Protein AF-A0A3A8GZ68-F1 (afdb_monomer)

Mean predicted aligned error: 11.41 Å

Solvent-accessible surface area (backbone atoms only — not comparable to full-atom values): 9736 Å² total; per-residue (Å²): 134,88,58,61,69,60,55,49,53,53,35,53,76,69,70,52,78,89,70,61,62,68,43,52,91,76,14,38,29,39,90,85,72,51,68,50,73,59,66,48,69,47,101,84,70,50,73,41,72,37,50,60,70,64,46,50,58,53,44,65,58,49,36,88,41,93,85,40,61,95,44,32,92,65,83,83,87,56,56,78,72,76,72,35,78,50,93,80,62,75,91,75,58,54,38,44,46,50,93,96,49,88,55,34,40,68,61,49,45,35,67,75,55,70,33,88,42,94,79,56,75,52,59,70,53,35,64,67,36,22,58,96,79,41,80,38,61,73,53,50,55,71,75,37,54,79,44,78,90,73,77,84,69,132

Nearest PDB structures (foldseek):
  3gqh-assembly1_B  TM=4.018E-01  e=4.012E+00  Salasvirus phi29

Foldseek 3Di:
DDDLVVVVVVCVVVVHDFDFDDAQVFATAGSLGDGDHDWDQDPVRDTDTDHPVRRVVLVVQLYDDPVDDSSDPDPLQADPDPRRVDDDDPQPRAFEDDVPDPDGPVLVCCVVCLAPDVVNPPPVRCVQQQPVSHGPVVSVCVSGPHDDNPPPDD

Structure (mmCIF, N/CA/C/O backbone):
data_AF-A0A3A8GZ68-F1
#
_entry.id   AF-A0A3A8GZ68-F1
#
loop_
_atom_site.group_PDB
_atom_site.id
_atom_site.type_symbol
_atom_site.label_atom_id
_atom_site.label_alt_id
_atom_site.label_comp_id
_atom_site.label_asym_id
_atom_site.label_entity_id
_atom_site.label_seq_id
_atom_site.pdbx_PDB_ins_code
_atom_site.Cartn_x
_atom_site.Cartn_y
_atom_site.Cartn_z
_atom_site.occupancy
_atom_site.B_iso_or_equiv
_atom_site.auth_seq_id
_atom_site.auth_comp_id
_atom_site.auth_asym_id
_atom_site.auth_atom_id
_atom_site.pdbx_PDB_model_num
ATOM 1 N N . MET A 1 1 ? 24.739 7.871 -10.238 1.00 52.03 1 MET A N 1
ATOM 2 C CA . MET A 1 1 ? 23.615 7.167 -9.585 1.00 52.03 1 MET A CA 1
ATOM 3 C C . MET A 1 1 ? 22.388 7.384 -10.449 1.00 52.03 1 MET A C 1
ATOM 5 O O . MET A 1 1 ? 22.165 8.515 -10.860 1.00 52.03 1 MET A O 1
ATOM 9 N N . ARG A 1 2 ? 21.689 6.316 -10.832 1.00 66.69 2 ARG A N 1
ATOM 10 C CA . ARG A 1 2 ? 20.563 6.384 -11.772 1.00 66.69 2 ARG A CA 1
ATOM 11 C C . ARG A 1 2 ? 19.313 6.882 -11.036 1.00 66.69 2 ARG A C 1
ATOM 13 O O . ARG A 1 2 ? 19.058 6.413 -9.931 1.00 66.69 2 ARG A O 1
ATOM 20 N N . ASN A 1 3 ? 18.582 7.846 -11.599 1.00 81.06 3 ASN A N 1
ATOM 21 C CA . ASN A 1 3 ? 17.371 8.401 -10.984 1.00 81.06 3 ASN A CA 1
ATOM 22 C C . ASN A 1 3 ? 16.133 7.849 -11.702 1.00 81.06 3 ASN A C 1
ATOM 24 O O . ASN A 1 3 ? 15.639 8.450 -12.654 1.00 81.06 3 ASN A O 1
ATOM 28 N N . PHE A 1 4 ? 15.658 6.693 -11.237 1.00 78.75 4 PHE A N 1
ATOM 29 C CA . PHE A 1 4 ? 14.546 5.961 -11.847 1.00 78.75 4 PHE A CA 1
ATOM 30 C C . PHE A 1 4 ? 13.258 6.792 -11.935 1.00 78.75 4 PHE A C 1
ATOM 32 O O . PHE A 1 4 ? 12.572 6.744 -12.950 1.00 78.75 4 PHE A O 1
ATOM 39 N N . TYR A 1 5 ? 12.975 7.639 -10.940 1.00 79.12 5 TYR A N 1
ATOM 40 C CA . TYR A 1 5 ? 11.788 8.501 -10.947 1.00 79.12 5 TYR A CA 1
ATOM 41 C C . TYR A 1 5 ? 11.836 9.583 -12.037 1.00 79.12 5 TYR A C 1
ATOM 43 O O . TYR A 1 5 ? 10.826 9.846 -12.688 1.00 79.12 5 TYR A O 1
ATOM 51 N N . ALA 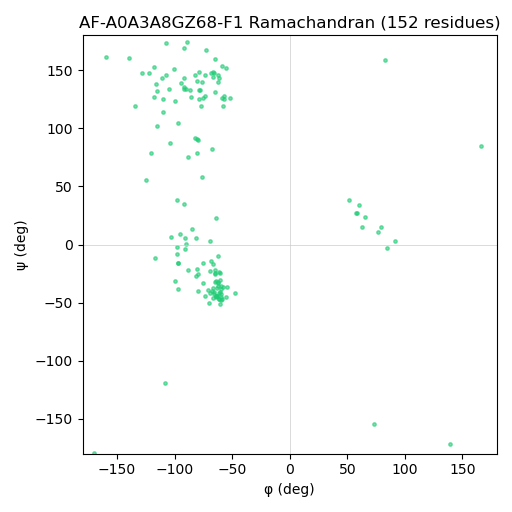A 1 6 ? 13.002 10.196 -12.263 1.00 84.00 6 ALA A N 1
ATOM 52 C CA . ALA A 1 6 ? 13.163 11.207 -13.309 1.00 84.00 6 ALA A CA 1
ATOM 53 C C . ALA A 1 6 ? 13.081 10.594 -14.718 1.00 84.00 6 ALA A C 1
ATOM 55 O O . ALA A 1 6 ? 12.414 11.148 -15.593 1.00 84.00 6 ALA A O 1
ATOM 56 N N . GLU A 1 7 ? 13.710 9.432 -14.922 1.00 83.31 7 GLU A N 1
ATOM 57 C CA . GLU A 1 7 ? 13.638 8.688 -16.188 1.00 83.31 7 GLU A CA 1
ATOM 58 C C . GLU A 1 7 ? 12.196 8.278 -16.520 1.00 83.31 7 GLU A C 1
ATOM 60 O O . GLU A 1 7 ? 11.752 8.392 -17.663 1.00 83.31 7 GLU A O 1
ATOM 65 N N . GLU A 1 8 ? 11.439 7.849 -15.513 1.00 80.75 8 GLU A N 1
ATOM 66 C CA . GLU A 1 8 ? 10.024 7.514 -15.645 1.00 80.75 8 GLU A CA 1
ATOM 67 C C . GLU A 1 8 ? 9.160 8.717 -16.028 1.00 80.75 8 GLU A C 1
ATOM 69 O O . GLU A 1 8 ? 8.327 8.647 -16.938 1.00 80.75 8 GLU A O 1
ATOM 74 N N . GLN A 1 9 ? 9.388 9.865 -15.390 1.00 81.94 9 GLN A N 1
ATOM 75 C CA . GLN A 1 9 ? 8.671 11.095 -15.719 1.00 81.94 9 GLN A CA 1
ATOM 76 C C . GLN A 1 9 ? 8.964 11.569 -17.154 1.00 81.94 9 GLN A C 1
ATOM 78 O O . GLN A 1 9 ? 8.053 12.018 -17.855 1.00 81.94 9 GLN A O 1
ATOM 83 N N . GLU A 1 10 ? 10.204 11.415 -17.625 1.00 87.81 10 GLU A N 1
ATOM 84 C CA . GLU A 1 10 ? 10.601 11.694 -19.010 1.00 87.81 10 GLU A CA 1
ATOM 85 C C . GLU A 1 10 ? 9.937 10.736 -20.015 1.00 87.81 10 GLU A C 1
ATOM 87 O O . GLU A 1 10 ? 9.485 11.154 -21.082 1.00 87.81 10 GLU A O 1
ATOM 92 N N . LYS A 1 11 ? 9.837 9.441 -19.696 1.00 83.50 11 LYS A N 1
ATOM 93 C CA . LYS A 1 11 ? 9.145 8.464 -20.555 1.00 83.50 11 LYS A CA 1
ATOM 94 C C . LYS A 1 11 ? 7.664 8.790 -20.689 1.00 83.50 11 LYS A C 1
ATOM 96 O O . LYS A 1 11 ? 7.152 8.801 -21.811 1.00 83.50 11 LYS A O 1
ATOM 101 N N . LYS A 1 12 ? 7.013 9.130 -19.573 1.00 82.50 12 LYS A N 1
ATOM 102 C CA . LYS A 1 12 ? 5.615 9.578 -19.550 1.00 82.50 12 LYS A CA 1
ATOM 103 C C . LYS A 1 12 ? 5.414 10.844 -20.384 1.00 82.50 12 LYS A C 1
ATOM 105 O O . LYS A 1 12 ? 4.493 10.881 -21.194 1.00 82.50 12 LYS A O 1
ATOM 110 N N . SER A 1 13 ? 6.293 11.846 -20.263 1.00 86.00 13 SER A N 1
ATOM 111 C CA . SER A 1 13 ? 6.183 13.086 -21.053 1.00 86.00 13 SER A CA 1
ATOM 112 C C . SER A 1 13 ? 6.371 12.861 -22.557 1.00 86.00 13 SER A C 1
ATOM 114 O O . SER A 1 13 ? 5.821 13.603 -23.367 1.00 86.00 13 SER A O 1
ATOM 116 N N . ARG A 1 14 ? 7.091 11.800 -22.940 1.00 90.00 14 ARG A N 1
ATOM 117 C CA . ARG A 1 14 ? 7.266 11.357 -24.332 1.00 90.00 14 ARG A CA 1
ATOM 118 C C . ARG A 1 14 ? 6.223 10.340 -24.807 1.00 90.00 14 ARG A C 1
ATOM 120 O O . ARG A 1 14 ? 6.373 9.812 -25.906 1.00 90.00 14 ARG A O 1
ATOM 127 N N . GLY A 1 15 ? 5.207 10.028 -24.000 1.00 85.12 15 GLY A N 1
ATOM 128 C CA . GLY A 1 15 ? 4.157 9.068 -24.354 1.00 85.12 15 GLY A CA 1
ATOM 129 C C . GLY A 1 15 ? 4.650 7.627 -24.523 1.00 85.12 15 GLY A C 1
ATOM 130 O O . GLY A 1 15 ? 4.036 6.849 -25.249 1.00 85.12 15 GLY A O 1
ATOM 131 N N . ARG A 1 16 ? 5.775 7.258 -23.896 1.00 83.69 16 ARG A N 1
ATOM 132 C CA . ARG A 1 16 ? 6.282 5.882 -23.941 1.00 83.69 16 ARG A CA 1
ATOM 133 C C . ARG A 1 16 ? 5.496 4.999 -22.980 1.00 83.69 16 ARG A C 1
ATOM 135 O O . ARG A 1 16 ? 5.306 5.357 -21.820 1.00 83.69 16 ARG A O 1
ATOM 142 N N . LEU A 1 17 ? 5.088 3.831 -23.468 1.00 81.75 17 LEU A N 1
ATOM 143 C CA . LEU A 1 17 ? 4.473 2.804 -22.637 1.00 81.75 17 LEU A CA 1
ATOM 144 C C . LEU A 1 17 ? 5.531 2.127 -21.750 1.00 81.75 17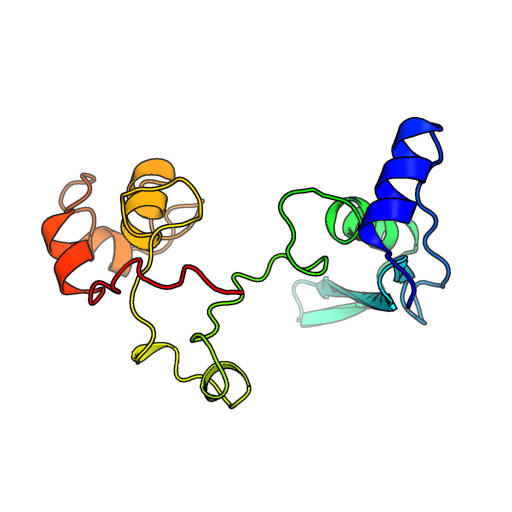 LEU A C 1
ATOM 146 O O . LEU A 1 17 ? 6.674 1.964 -22.194 1.00 81.75 17 LEU A O 1
ATOM 150 N N . PRO A 1 18 ? 5.163 1.721 -20.523 1.00 80.56 18 PRO A N 1
ATOM 151 C CA . PRO A 1 18 ? 6.037 0.923 -19.677 1.00 80.56 18 PRO A CA 1
ATOM 152 C C . PRO A 1 18 ? 6.276 -0.456 -20.303 1.00 80.56 18 PRO A C 1
ATOM 154 O O . PRO A 1 18 ? 5.405 -1.013 -20.975 1.00 80.56 18 PRO A O 1
ATOM 157 N N . ALA A 1 19 ? 7.466 -1.007 -20.072 1.00 85.00 19 ALA A N 1
ATOM 158 C CA . ALA A 1 19 ? 7.842 -2.345 -20.512 1.00 85.00 19 ALA A CA 1
ATOM 159 C C . ALA A 1 19 ? 8.117 -3.235 -19.299 1.00 85.00 19 ALA A C 1
ATOM 161 O O . ALA A 1 19 ? 8.783 -2.814 -18.354 1.00 85.00 19 ALA A O 1
ATOM 162 N N . PHE A 1 20 ? 7.638 -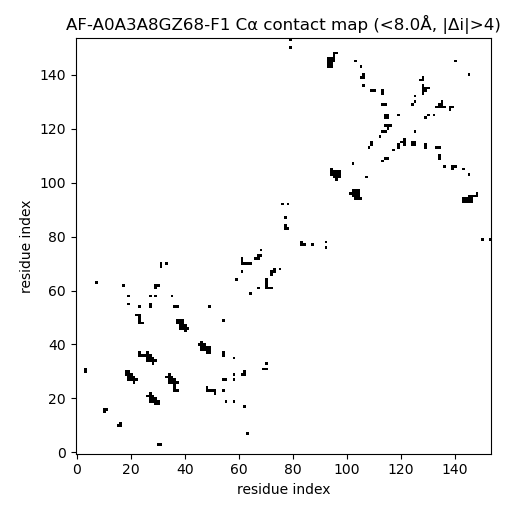4.477 -19.356 1.00 91.00 20 PHE A N 1
ATOM 163 C CA . PHE A 1 20 ? 7.763 -5.449 -18.270 1.00 91.00 20 PHE A CA 1
ATOM 164 C C . PHE A 1 20 ? 8.527 -6.684 -18.760 1.00 91.00 20 PHE A C 1
ATOM 166 O O . PHE A 1 20 ? 7.905 -7.681 -19.131 1.00 91.00 20 PHE A O 1
ATOM 173 N N . PRO A 1 21 ? 9.868 -6.627 -18.856 1.00 91.56 21 PRO A N 1
ATOM 174 C CA . PRO A 1 21 ? 10.650 -7.776 -19.288 1.00 91.56 21 PRO A CA 1
ATOM 175 C C . PRO A 1 21 ? 10.485 -8.943 -18.310 1.00 91.56 21 PRO A C 1
ATOM 177 O O . PRO A 1 21 ? 10.482 -8.757 -17.092 1.00 91.56 21 PRO A O 1
ATOM 180 N N . GLY A 1 22 ? 10.379 -10.152 -18.856 1.00 92.38 22 GLY A N 1
ATOM 181 C CA . GLY A 1 22 ? 10.206 -11.378 -18.089 1.00 92.38 22 GLY A CA 1
ATOM 182 C C . GLY A 1 22 ? 9.209 -12.326 -18.740 1.00 92.38 22 GLY A C 1
ATOM 183 O O . GLY A 1 22 ? 8.753 -12.114 -19.863 1.00 92.38 22 GLY A O 1
ATOM 184 N N . THR A 1 23 ? 8.888 -13.379 -18.007 1.00 93.81 23 THR A N 1
ATOM 185 C CA . THR A 1 23 ? 7.887 -14.390 -18.354 1.00 93.81 23 THR A CA 1
ATOM 186 C C . THR A 1 23 ? 7.114 -14.742 -17.088 1.00 93.81 23 THR A C 1
ATOM 188 O O . THR A 1 23 ? 7.617 -14.482 -15.994 1.00 93.81 23 THR A O 1
ATOM 191 N N . PRO A 1 24 ? 5.912 -15.330 -17.169 1.00 91.94 24 PRO A N 1
ATOM 192 C CA . PRO A 1 24 ? 5.162 -15.661 -15.965 1.00 91.94 24 PRO A CA 1
ATOM 193 C C . PRO A 1 24 ? 5.880 -16.640 -15.039 1.00 91.94 24 PRO A C 1
ATOM 195 O O . PRO A 1 24 ? 5.588 -16.635 -13.861 1.00 91.94 24 PRO A O 1
ATOM 198 N N . ASP A 1 25 ? 6.799 -17.475 -15.525 1.00 94.31 25 ASP A N 1
ATOM 199 C CA . ASP A 1 25 ? 7.578 -18.425 -14.714 1.00 94.31 25 ASP A CA 1
ATOM 200 C C . ASP A 1 25 ? 8.782 -17.786 -14.010 1.00 94.31 25 ASP A C 1
ATOM 202 O O . ASP A 1 25 ? 9.196 -18.250 -12.948 1.00 94.31 25 ASP A O 1
ATOM 206 N N . LEU A 1 26 ? 9.328 -16.712 -14.584 1.00 94.38 26 LEU A N 1
ATOM 207 C CA . LEU A 1 26 ? 10.412 -15.937 -13.982 1.00 94.38 26 LEU A CA 1
ATOM 208 C C . LEU A 1 26 ? 9.896 -14.704 -13.238 1.00 94.38 26 LEU A C 1
ATOM 210 O O . LEU A 1 26 ? 10.649 -14.088 -12.489 1.00 94.38 26 LEU A O 1
ATOM 214 N N . GLY A 1 27 ? 8.656 -14.299 -13.466 1.00 94.12 27 GLY A N 1
ATOM 215 C CA . GLY A 1 27 ? 8.087 -13.041 -13.019 1.00 94.12 27 GLY A CA 1
ATOM 216 C C . GLY A 1 27 ? 8.426 -11.880 -13.951 1.00 94.12 27 GLY A C 1
ATOM 217 O O . GLY A 1 27 ? 9.400 -11.905 -14.712 1.00 94.12 27 GLY A O 1
ATOM 218 N N . LEU A 1 28 ? 7.608 -10.835 -13.863 1.00 94.00 28 LEU A N 1
ATOM 219 C CA . LEU A 1 28 ? 7.767 -9.602 -14.624 1.00 94.00 28 LEU A CA 1
ATOM 220 C C . LEU A 1 28 ? 8.538 -8.572 -13.806 1.00 94.00 28 LEU A C 1
ATOM 222 O O . LEU A 1 28 ? 8.319 -8.433 -12.603 1.00 94.00 28 LEU A O 1
ATOM 226 N N . ILE A 1 29 ? 9.446 -7.856 -14.463 1.00 92.06 29 ILE A N 1
ATOM 227 C CA . ILE A 1 29 ? 10.327 -6.883 -13.819 1.00 92.06 29 ILE A CA 1
ATOM 228 C C . ILE A 1 29 ? 9.840 -5.469 -14.138 1.00 92.06 29 ILE A C 1
ATOM 230 O O . ILE A 1 29 ? 9.544 -5.170 -15.294 1.00 92.06 29 ILE A O 1
ATOM 234 N N . ASN A 1 30 ? 9.765 -4.592 -13.136 1.00 87.25 30 ASN A N 1
ATOM 235 C CA . ASN A 1 30 ? 9.544 -3.162 -13.364 1.00 87.25 30 ASN A CA 1
ATOM 236 C C . ASN A 1 30 ? 10.873 -2.400 -13.491 1.00 87.25 30 ASN A C 1
ATOM 238 O O . ASN A 1 30 ? 11.953 -2.913 -13.196 1.00 87.25 30 ASN A O 1
ATOM 242 N N . GLU A 1 31 ? 10.807 -1.140 -13.911 1.00 81.62 31 GLU A N 1
ATOM 243 C CA . GLU A 1 31 ? 12.011 -0.331 -14.125 1.00 81.62 31 GLU A CA 1
ATOM 244 C C . GLU A 1 31 ? 12.769 0.017 -12.831 1.00 81.62 31 GLU A C 1
ATOM 246 O O . GLU A 1 31 ? 13.935 0.408 -12.893 1.00 81.62 31 GLU A O 1
ATOM 251 N N . PHE A 1 32 ? 12.136 -0.185 -11.672 1.00 80.69 32 PHE A N 1
ATOM 252 C CA . PHE A 1 32 ? 12.698 0.038 -10.338 1.00 80.69 32 PHE A CA 1
ATOM 253 C C . PHE A 1 32 ? 13.397 -1.206 -9.763 1.00 80.69 32 PHE A C 1
ATOM 255 O O . PHE A 1 32 ? 13.947 -1.151 -8.667 1.00 80.69 32 PHE A O 1
ATOM 262 N N . GLY A 1 33 ? 13.430 -2.316 -10.510 1.00 83.69 33 GLY A N 1
ATOM 263 C CA . GLY A 1 33 ? 14.166 -3.528 -10.145 1.00 83.69 33 GLY A CA 1
ATOM 264 C C . GLY A 1 33 ? 13.365 -4.556 -9.346 1.00 83.69 33 GLY A C 1
ATOM 265 O O . GLY A 1 33 ? 13.913 -5.601 -8.992 1.00 83.69 33 GLY A O 1
ATOM 266 N N . TR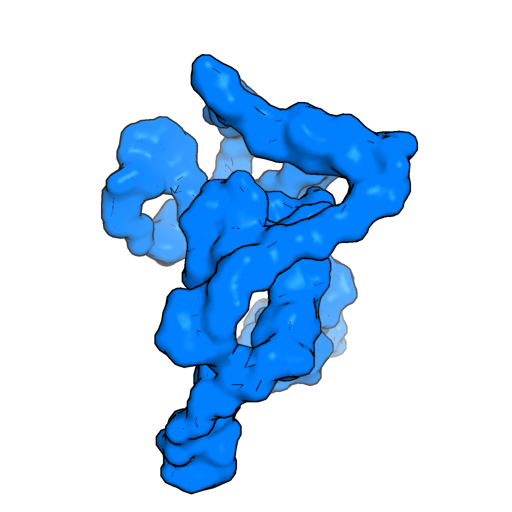P A 1 34 ? 12.075 -4.317 -9.104 1.00 86.50 34 TRP A N 1
ATOM 267 C CA . TRP A 1 34 ? 11.196 -5.320 -8.512 1.00 86.50 34 TRP A CA 1
ATOM 268 C C . TRP A 1 34 ? 10.812 -6.378 -9.534 1.00 86.50 34 TRP A C 1
ATOM 270 O O . TRP A 1 34 ? 10.502 -6.067 -10.683 1.00 86.50 34 TRP A O 1
ATOM 280 N N . ARG A 1 35 ? 10.776 -7.629 -9.076 1.00 91.50 35 ARG A N 1
ATOM 281 C CA . ARG A 1 35 ? 10.257 -8.778 -9.815 1.00 91.50 35 ARG A CA 1
ATOM 282 C C . ARG A 1 35 ? 8.960 -9.224 -9.157 1.00 91.50 35 ARG A C 1
ATOM 284 O O . ARG A 1 35 ? 8.977 -9.694 -8.022 1.00 91.50 35 ARG A O 1
ATOM 291 N N . LEU A 1 36 ? 7.852 -9.081 -9.869 1.00 90.38 36 LEU A N 1
ATOM 292 C CA . LEU A 1 36 ? 6.544 -9.536 -9.419 1.00 90.38 36 LEU A CA 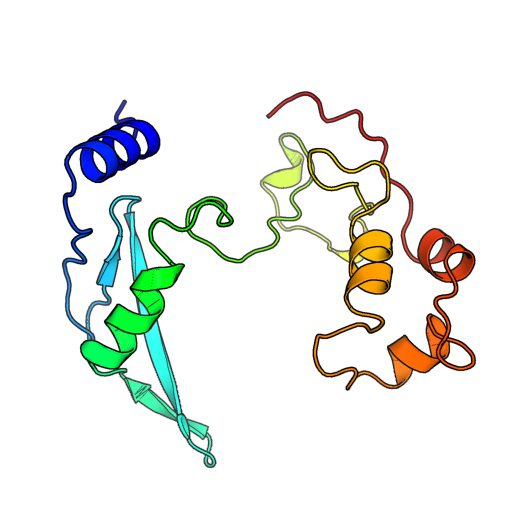1
ATOM 293 C C . LEU A 1 36 ? 6.299 -10.955 -9.930 1.00 90.38 36 LEU A C 1
ATOM 295 O O . LEU A 1 36 ? 6.511 -11.221 -11.112 1.00 90.38 36 LEU A O 1
ATOM 299 N N . GLN A 1 37 ? 5.813 -11.847 -9.065 1.00 94.56 37 GLN A N 1
ATOM 300 C CA . GLN A 1 37 ? 5.438 -13.220 -9.404 1.00 94.56 37 GLN A CA 1
ATOM 301 C C . GLN A 1 37 ? 4.080 -13.558 -8.779 1.00 94.56 37 GLN A C 1
ATOM 303 O O . GLN A 1 37 ? 3.945 -13.511 -7.559 1.00 94.56 37 GLN A O 1
ATOM 308 N N . GLY A 1 38 ? 3.083 -13.890 -9.602 1.00 92.62 38 GLY A N 1
ATOM 309 C CA . GLY A 1 38 ? 1.721 -14.163 -9.154 1.00 92.62 38 GLY A CA 1
ATOM 310 C C . GLY A 1 38 ? 1.322 -15.629 -9.297 1.00 92.62 38 GLY A C 1
ATOM 311 O O . GLY A 1 38 ? 1.669 -16.297 -10.276 1.00 92.62 38 GLY A O 1
ATOM 312 N N . PHE A 1 39 ? 0.548 -16.105 -8.323 1.00 95.94 39 PHE A N 1
ATOM 313 C CA . PHE A 1 39 ? -0.133 -17.395 -8.344 1.00 95.94 39 PHE A CA 1
ATOM 314 C C . PHE A 1 39 ? -1.612 -17.178 -8.024 1.00 95.94 39 PHE A C 1
ATOM 316 O O . PHE A 1 39 ? -1.957 -16.281 -7.259 1.00 95.94 39 PHE A O 1
ATOM 323 N N . ILE A 1 40 ? -2.480 -17.996 -8.609 1.00 94.19 40 ILE A N 1
ATOM 324 C CA . ILE A 1 40 ? -3.914 -18.005 -8.320 1.00 94.19 40 ILE A CA 1
ATOM 325 C C . ILE A 1 40 ? -4.237 -19.297 -7.582 1.00 94.19 40 ILE A C 1
ATOM 327 O O . ILE A 1 40 ? -3.933 -20.387 -8.072 1.00 94.19 40 ILE A O 1
ATOM 331 N N . GLU A 1 41 ? -4.846 -19.153 -6.412 1.00 96.44 41 GLU A N 1
ATOM 332 C CA . GLU A 1 41 ? -5.341 -20.253 -5.593 1.00 96.44 41 GLU A CA 1
ATOM 333 C C . GLU A 1 41 ? -6.789 -20.578 -5.966 1.00 96.44 41 GLU A C 1
ATOM 335 O O . GLU A 1 41 ? -7.618 -19.681 -6.130 1.00 96.44 41 GLU A O 1
ATOM 340 N N . ASP A 1 42 ? -7.101 -21.862 -6.132 1.00 93.94 42 ASP A N 1
ATOM 341 C CA . ASP A 1 42 ? -8.477 -22.311 -6.325 1.00 93.94 42 ASP A CA 1
ATOM 342 C C . ASP A 1 42 ? -9.193 -22.617 -4.998 1.00 93.94 42 ASP A C 1
ATOM 344 O O . ASP A 1 42 ? -8.596 -22.648 -3.926 1.00 93.94 42 ASP A O 1
ATOM 348 N N . ALA A 1 43 ? -10.491 -22.922 -5.064 1.00 94.00 43 ALA A N 1
ATOM 349 C CA . ALA A 1 43 ? -11.304 -23.230 -3.881 1.00 94.00 43 ALA A CA 1
ATOM 350 C C . ALA A 1 43 ? -10.854 -24.479 -3.088 1.00 94.00 43 ALA A C 1
ATOM 352 O O . ALA A 1 43 ? -11.377 -24.738 -2.008 1.00 94.00 43 ALA A O 1
ATOM 353 N N . LYS A 1 44 ? -9.929 -25.285 -3.626 1.00 94.44 44 LYS A N 1
ATOM 354 C CA . LYS A 1 44 ? -9.339 -26.456 -2.960 1.00 94.44 44 LYS A CA 1
ATOM 355 C C . LYS A 1 44 ? -7.924 -26.172 -2.442 1.00 94.44 44 LYS A C 1
ATOM 357 O O . LYS A 1 44 ? -7.255 -27.105 -2.002 1.00 94.44 44 LYS A O 1
ATOM 362 N N . GLY A 1 45 ? -7.464 -24.926 -2.527 1.00 91.06 45 GLY A N 1
ATOM 363 C CA . GLY A 1 45 ? -6.138 -24.495 -2.102 1.00 91.06 45 GLY A CA 1
ATOM 364 C C . GLY A 1 45 ? -5.014 -24.812 -3.091 1.00 91.06 45 GLY A C 1
ATOM 365 O O . GLY A 1 45 ? -3.839 -24.809 -2.730 1.00 91.06 45 GLY A O 1
ATOM 366 N N . ARG A 1 46 ? -5.331 -25.157 -4.347 1.00 94.62 46 ARG A N 1
ATOM 367 C CA . ARG A 1 46 ? -4.304 -25.457 -5.354 1.00 94.62 46 ARG A CA 1
ATOM 368 C C . ARG A 1 46 ? -3.846 -24.172 -6.018 1.00 94.62 46 ARG A C 1
ATOM 370 O O . ARG A 1 46 ? -4.656 -23.447 -6.591 1.00 94.62 46 ARG A O 1
ATOM 377 N N . LEU A 1 47 ? -2.538 -23.951 -6.013 1.00 96.00 47 LEU A N 1
ATOM 378 C CA . LEU A 1 47 ? -1.912 -22.826 -6.693 1.00 96.00 47 LEU A CA 1
ATOM 379 C C . LEU A 1 47 ? -1.614 -23.174 -8.151 1.00 96.00 47 LEU A C 1
ATOM 381 O O . LEU A 1 47 ? -1.023 -24.214 -8.450 1.00 96.00 47 LEU A O 1
ATOM 385 N N . ARG A 1 48 ? -1.968 -22.264 -9.057 1.00 96.50 48 ARG A N 1
ATOM 386 C CA . ARG A 1 48 ? -1.436 -22.230 -10.422 1.00 96.50 48 ARG A CA 1
ATOM 387 C C . ARG A 1 48 ? -0.682 -20.937 -10.659 1.00 96.50 48 ARG A C 1
ATOM 389 O O . ARG A 1 48 ? -1.006 -19.908 -10.074 1.00 96.50 48 ARG A O 1
ATOM 396 N N . LEU A 1 49 ? 0.280 -20.981 -11.568 1.00 96.75 49 LEU A N 1
ATOM 397 C CA . LEU A 1 49 ? 0.924 -19.778 -12.072 1.00 96.75 49 LEU A CA 1
ATOM 398 C C . LEU A 1 49 ? -0.101 -18.884 -12.788 1.00 96.75 49 LEU A C 1
ATOM 400 O O . LEU A 1 49 ? -1.039 -19.387 -13.425 1.00 96.75 49 LEU A O 1
ATOM 404 N N . GLN A 1 50 ? 0.076 -17.570 -12.685 1.00 96.88 50 GLN A N 1
ATOM 405 C CA . GLN A 1 50 ? -0.635 -16.633 -13.551 1.00 96.88 50 GLN A CA 1
ATOM 406 C C . GLN A 1 50 ? -0.176 -16.785 -15.011 1.00 96.88 50 GLN A C 1
ATOM 408 O O . GLN A 1 50 ? 0.962 -17.151 -15.295 1.00 96.88 50 GLN A O 1
ATOM 413 N N . THR A 1 51 ? -1.085 -16.529 -15.946 1.00 95.81 51 THR A N 1
ATOM 414 C CA . THR A 1 51 ? -0.768 -16.307 -17.366 1.00 95.81 51 THR A CA 1
ATOM 415 C C . THR A 1 51 ? -0.104 -14.944 -17.551 1.00 95.81 51 THR A C 1
ATOM 417 O O . THR A 1 51 ? -0.129 -14.115 -16.643 1.00 95.81 51 THR A O 1
ATOM 420 N N . LEU A 1 52 ? 0.476 -14.677 -18.725 1.00 93.88 52 LEU A N 1
ATOM 421 C CA . LEU A 1 52 ? 1.120 -13.387 -18.990 1.00 93.88 52 LEU A CA 1
ATOM 422 C C . LEU A 1 52 ? 0.136 -12.223 -18.857 1.00 93.88 52 LEU A C 1
ATOM 424 O O . LEU A 1 52 ? 0.460 -11.215 -18.239 1.00 93.88 52 LEU A O 1
ATOM 428 N N . GLU A 1 53 ? -1.072 -12.377 -19.383 1.00 93.44 53 GLU A N 1
ATOM 429 C CA . GLU A 1 53 ? -2.122 -11.367 -19.345 1.00 93.44 53 GLU A CA 1
ATOM 430 C C . GLU A 1 53 ? -2.567 -11.069 -17.904 1.00 93.44 53 GLU A C 1
ATOM 432 O O . GLU A 1 53 ? -2.667 -9.904 -17.515 1.00 93.44 53 GLU A O 1
ATOM 437 N N . GLU A 1 54 ? -2.760 -12.108 -17.083 1.00 94.62 54 GLU A N 1
ATOM 438 C CA . GLU A 1 54 ? -3.074 -11.972 -15.650 1.00 94.62 54 GLU A CA 1
ATOM 439 C C . GLU A 1 54 ? -1.942 -11.274 -14.881 1.00 94.62 54 GLU A C 1
ATOM 441 O O . GLU A 1 54 ? -2.183 -10.471 -13.977 1.00 94.62 54 GLU A O 1
ATOM 446 N N . HIS A 1 55 ? -0.696 -11.538 -15.267 1.00 93.31 55 HIS A N 1
ATOM 447 C CA . HIS A 1 55 ? 0.479 -10.954 -14.631 1.00 93.31 55 HIS A CA 1
ATOM 448 C C . HIS A 1 55 ? 0.667 -9.478 -14.989 1.00 93.31 55 HIS A C 1
ATOM 450 O O . HIS A 1 55 ? 0.928 -8.648 -14.116 1.00 93.31 55 HIS A O 1
ATOM 456 N N . VAL A 1 56 ? 0.509 -9.129 -16.272 1.00 90.75 56 VAL A N 1
ATOM 457 C CA . VAL A 1 56 ? 0.612 -7.748 -16.776 1.00 90.75 56 VAL A CA 1
ATOM 458 C C . VAL A 1 56 ? -0.489 -6.866 -16.186 1.00 90.75 56 VAL A C 1
ATOM 460 O O . VAL A 1 56 ? -0.243 -5.688 -15.925 1.00 90.75 56 VAL A O 1
ATOM 463 N N . TYR A 1 57 ? -1.666 -7.430 -15.893 1.00 89.31 57 TYR A N 1
ATOM 464 C CA . TYR A 1 57 ? -2.723 -6.718 -15.173 1.00 89.31 57 TYR A CA 1
ATOM 465 C C . TYR A 1 57 ? -2.226 -6.174 -13.823 1.00 89.31 57 TYR A C 1
ATOM 467 O O . TYR A 1 57 ? -2.425 -5.000 -13.512 1.00 89.31 57 TYR A O 1
ATOM 475 N N . CYS A 1 58 ? -1.490 -6.988 -13.058 1.00 87.50 58 CYS A N 1
ATOM 476 C CA . CYS A 1 58 ? -0.903 -6.565 -11.786 1.00 87.50 58 CYS A CA 1
ATOM 477 C C . CYS A 1 58 ? 0.181 -5.488 -11.978 1.00 87.50 58 CYS A C 1
ATOM 479 O O . CYS A 1 58 ? 0.271 -4.542 -11.190 1.00 87.50 58 CYS A O 1
ATOM 481 N N . MET A 1 59 ? 0.979 -5.592 -13.048 1.00 87.81 59 MET A N 1
ATOM 482 C CA . MET A 1 59 ? 2.028 -4.615 -13.373 1.00 87.81 59 MET A CA 1
ATOM 483 C C . MET A 1 59 ? 1.472 -3.228 -13.703 1.00 87.81 59 MET A C 1
ATOM 485 O O . MET A 1 59 ? 2.164 -2.238 -13.485 1.00 87.81 59 MET A O 1
ATOM 489 N N . GLY A 1 60 ? 0.219 -3.127 -14.157 1.00 84.00 60 GLY A N 1
ATOM 490 C CA . GLY A 1 60 ? -0.455 -1.837 -14.326 1.00 84.00 60 GLY A CA 1
ATOM 491 C C . GLY A 1 60 ? -0.444 -0.997 -13.044 1.00 84.00 60 GLY A C 1
ATOM 492 O O . GLY A 1 60 ? -0.244 0.216 -13.105 1.00 84.00 60 GLY A O 1
ATOM 493 N N . CYS A 1 61 ? -0.576 -1.653 -11.886 1.00 83.44 61 CYS A N 1
ATOM 494 C CA . CYS A 1 61 ? -0.563 -0.995 -10.585 1.00 83.44 61 CYS A CA 1
ATOM 495 C C . CYS A 1 61 ? 0.810 -1.021 -9.891 1.00 83.44 61 CYS A C 1
ATOM 497 O O . CYS A 1 61 ? 1.202 -0.025 -9.290 1.00 83.44 61 CYS A O 1
ATOM 499 N N . HIS A 1 62 ? 1.550 -2.128 -10.001 1.00 84.69 62 HIS A N 1
ATOM 500 C CA . HIS A 1 62 ? 2.880 -2.339 -9.397 1.00 84.69 62 HIS A CA 1
ATOM 501 C C . HIS A 1 62 ? 4.055 -1.808 -10.239 1.00 84.69 62 HIS A C 1
ATOM 503 O O . HIS A 1 62 ? 5.222 -2.130 -9.997 1.00 84.69 62 HIS A O 1
ATOM 509 N N . ALA A 1 63 ? 3.742 -1.001 -11.244 1.00 79.12 63 ALA A N 1
ATOM 510 C CA . ALA A 1 63 ? 4.665 -0.089 -11.886 1.00 79.12 63 ALA A CA 1
ATOM 511 C C . ALA A 1 63 ? 4.260 1.331 -11.462 1.00 79.12 63 ALA A C 1
ATOM 513 O O . ALA A 1 63 ? 4.204 1.658 -10.282 1.00 79.12 63 ALA A O 1
ATOM 514 N N . ASN A 1 64 ? 3.889 2.195 -12.394 1.00 69.88 64 ASN A N 1
ATOM 515 C CA . ASN A 1 64 ? 4.159 3.615 -12.193 1.00 69.88 64 ASN A CA 1
ATOM 516 C C . ASN A 1 64 ? 2.948 4.397 -11.655 1.00 69.88 64 ASN A C 1
ATOM 518 O O . ASN A 1 64 ? 2.729 5.544 -12.076 1.00 69.88 64 ASN A O 1
ATOM 522 N N . LEU A 1 65 ? 2.165 3.802 -10.745 1.00 71.00 65 LEU A N 1
ATOM 523 C CA . LEU A 1 65 ? 1.095 4.503 -10.031 1.00 71.00 65 LEU A CA 1
ATOM 524 C C . LEU A 1 65 ? 1.679 5.419 -8.950 1.00 71.00 65 LEU A C 1
ATOM 526 O O . LEU A 1 65 ? 2.406 4.975 -8.062 1.00 71.00 65 LEU A O 1
ATOM 530 N N . GLY A 1 66 ? 1.301 6.701 -8.995 1.00 58.59 66 GLY A N 1
ATOM 531 C CA . GLY A 1 66 ? 1.825 7.757 -8.115 1.00 58.59 66 GLY A CA 1
ATOM 532 C C . GLY A 1 66 ? 1.409 7.664 -6.644 1.00 58.59 66 GLY A C 1
ATOM 533 O O . GLY A 1 66 ? 1.746 8.554 -5.874 1.00 58.59 66 GLY A O 1
ATOM 534 N N . VAL A 1 67 ? 0.675 6.617 -6.264 1.00 63.38 67 VAL A N 1
ATOM 535 C CA . VAL A 1 67 ? 0.300 6.314 -4.874 1.00 63.38 67 VAL A CA 1
ATOM 536 C C . VAL A 1 67 ? 1.230 5.277 -4.229 1.00 63.38 67 VAL A C 1
ATOM 538 O O . VAL A 1 67 ? 1.241 5.134 -3.012 1.00 63.38 67 VAL A O 1
ATOM 541 N N . THR A 1 68 ? 2.022 4.548 -5.021 1.00 64.00 68 THR A N 1
ATOM 542 C CA . THR A 1 68 ? 2.928 3.521 -4.489 1.00 64.00 68 THR A CA 1
ATOM 543 C C . THR A 1 68 ? 4.209 4.145 -3.938 1.00 64.00 68 THR A C 1
ATOM 545 O O . THR A 1 68 ? 4.781 5.053 -4.544 1.00 64.00 68 THR A O 1
ATOM 548 N N . MET A 1 69 ? 4.698 3.626 -2.810 1.00 65.69 69 MET A N 1
ATOM 549 C CA . MET A 1 69 ? 6.062 3.884 -2.344 1.00 65.69 69 MET A CA 1
ATOM 550 C C . MET A 1 69 ? 6.934 2.694 -2.721 1.00 65.69 69 MET A C 1
ATOM 552 O O . MET A 1 69 ? 6.612 1.554 -2.379 1.00 65.69 69 MET A O 1
ATOM 556 N N . ASP A 1 70 ? 8.011 2.962 -3.464 1.00 72.69 70 ASP A N 1
ATOM 557 C CA . ASP A 1 70 ? 8.894 1.924 -4.014 1.00 72.69 70 ASP A CA 1
ATOM 558 C C . ASP A 1 70 ? 8.117 0.845 -4.789 1.00 72.69 70 ASP A C 1
ATOM 560 O O . ASP A 1 70 ? 8.375 -0.348 -4.693 1.00 72.69 70 ASP A O 1
ATOM 564 N N . GLN A 1 71 ? 7.085 1.267 -5.526 1.00 74.62 71 GLN A N 1
ATOM 565 C CA . GLN A 1 71 ? 6.258 0.373 -6.339 1.00 74.62 71 GLN A CA 1
ATOM 566 C C . GLN A 1 71 ? 5.471 -0.706 -5.569 1.00 74.62 71 GLN A C 1
ATOM 568 O O . GLN A 1 71 ? 4.902 -1.636 -6.152 1.00 74.62 71 GLN A O 1
ATOM 573 N N . THR A 1 72 ? 5.367 -0.540 -4.251 1.00 66.50 72 THR A N 1
ATOM 574 C CA . THR A 1 72 ? 4.573 -1.396 -3.373 1.00 66.50 72 THR A CA 1
ATOM 575 C C . THR A 1 72 ? 3.317 -0.674 -2.884 1.00 66.50 72 THR A C 1
ATOM 577 O O . THR A 1 72 ? 3.324 0.533 -2.639 1.00 66.50 72 THR A O 1
ATOM 580 N N . PHE A 1 73 ? 2.237 -1.441 -2.709 1.00 64.94 73 PHE A N 1
ATOM 581 C CA . PHE A 1 73 ? 1.038 -1.044 -1.957 1.00 64.94 73 PHE A CA 1
ATOM 582 C C . PHE A 1 73 ? 1.142 -1.470 -0.493 1.00 64.94 73 PHE A C 1
ATOM 584 O O . PHE A 1 73 ? 0.165 -1.884 0.127 1.00 64.94 73 PHE A O 1
ATOM 591 N N . ALA A 1 74 ? 2.350 -1.438 0.060 1.00 61.62 74 ALA A N 1
ATOM 592 C CA . ALA A 1 74 ? 2.493 -1.534 1.495 1.00 61.62 74 ALA A CA 1
ATOM 593 C C . ALA A 1 74 ? 2.172 -0.161 2.091 1.00 61.62 74 ALA A C 1
ATOM 595 O O . ALA A 1 74 ? 2.465 0.869 1.488 1.00 61.62 74 ALA A O 1
ATOM 596 N N . PHE A 1 75 ? 1.627 -0.141 3.301 1.00 56.41 75 PHE A N 1
ATOM 597 C CA . PHE A 1 75 ? 1.831 0.984 4.201 1.00 56.41 75 PHE A CA 1
ATOM 598 C C . PHE A 1 75 ? 3.186 0.727 4.866 1.00 56.41 75 PHE A C 1
ATOM 600 O O . PHE A 1 75 ? 3.215 -0.028 5.845 1.00 56.41 75 PHE A O 1
ATOM 607 N N . PRO A 1 76 ? 4.331 1.224 4.349 1.00 61.81 76 PRO A N 1
ATOM 608 C CA . PRO A 1 76 ? 5.608 1.067 5.023 1.00 61.81 76 PRO A CA 1
ATOM 609 C C . PRO A 1 76 ? 5.565 1.890 6.311 1.00 61.81 76 PRO A C 1
ATOM 611 O O . PRO A 1 76 ? 6.032 3.024 6.381 1.00 61.81 76 PRO A O 1
ATOM 614 N N . ARG A 1 77 ? 4.976 1.314 7.358 1.00 68.19 77 ARG A N 1
ATOM 615 C CA . ARG A 1 77 ? 5.020 1.869 8.701 1.00 68.19 77 ARG A CA 1
ATOM 616 C C . ARG A 1 77 ? 6.369 1.500 9.281 1.00 68.19 77 ARG A C 1
ATOM 618 O O . ARG A 1 77 ? 6.566 0.426 9.843 1.00 68.19 77 ARG A O 1
ATOM 625 N N . LYS A 1 78 ? 7.318 2.391 9.045 1.00 71.12 78 LYS A N 1
ATOM 626 C CA . LYS A 1 78 ? 8.690 2.276 9.504 1.00 71.12 78 LYS A CA 1
ATOM 627 C C . LYS A 1 78 ? 8.980 3.447 10.429 1.00 71.12 78 LYS A C 1
ATOM 629 O O . LYS A 1 78 ? 8.769 4.595 10.042 1.00 71.12 78 LYS A O 1
ATOM 634 N N . VAL A 1 79 ? 9.469 3.167 11.637 1.00 77.19 79 VAL A N 1
ATOM 635 C CA . VAL A 1 79 ? 9.917 4.239 12.540 1.00 77.19 79 VAL A CA 1
ATOM 636 C C . VAL A 1 79 ? 11.077 5.021 11.895 1.00 77.19 79 VAL A C 1
ATOM 638 O O . VAL A 1 79 ? 11.910 4.409 11.220 1.00 77.19 79 VAL A O 1
ATOM 641 N N . PRO A 1 80 ? 11.167 6.353 12.074 1.00 75.38 80 PRO A N 1
ATOM 642 C CA . PRO A 1 80 ? 12.260 7.143 11.510 1.00 75.38 80 PRO A CA 1
ATOM 643 C C . PRO A 1 80 ? 13.653 6.696 11.984 1.00 75.38 80 PRO A C 1
ATOM 645 O O . PRO A 1 80 ? 13.825 6.174 13.085 1.00 75.38 80 PRO A O 1
ATOM 648 N N . GLY A 1 81 ? 14.674 6.962 11.164 1.00 77.12 81 GLY A N 1
ATOM 649 C CA . GLY A 1 81 ? 16.077 6.722 11.514 1.00 77.12 81 GLY A CA 1
ATOM 650 C C . GLY A 1 81 ? 16.494 5.245 11.518 1.00 77.12 81 GLY A C 1
ATOM 651 O O . GLY A 1 81 ? 15.941 4.409 10.800 1.00 77.12 81 GLY A O 1
ATOM 652 N N . GLY A 1 82 ? 17.529 4.927 12.305 1.00 80.50 82 GLY A N 1
ATOM 653 C CA . GLY A 1 82 ? 18.117 3.583 12.377 1.00 80.50 82 GLY A CA 1
ATOM 654 C C . GLY A 1 82 ? 17.148 2.508 12.882 1.00 80.50 82 GLY A C 1
ATOM 655 O O . GLY A 1 82 ? 17.173 1.383 12.385 1.00 80.50 82 GLY A O 1
ATOM 656 N N . ASP A 1 83 ? 16.236 2.864 13.791 1.00 78.75 83 ASP A N 1
ATOM 657 C CA . ASP A 1 83 ? 15.245 1.943 14.369 1.00 78.75 83 ASP A CA 1
ATOM 658 C C . ASP A 1 83 ? 14.204 1.444 13.362 1.00 78.75 83 ASP A C 1
ATOM 660 O O . ASP A 1 83 ? 13.545 0.429 13.594 1.00 78.75 83 ASP A O 1
ATOM 664 N N . GLY A 1 84 ? 14.072 2.105 12.216 1.00 77.50 84 GLY A N 1
ATOM 665 C CA . GLY A 1 84 ? 13.242 1.616 11.128 1.00 77.50 84 GLY A CA 1
ATOM 666 C C . GLY A 1 84 ? 13.856 0.456 10.337 1.00 77.50 84 GLY A C 1
ATOM 667 O O . GLY A 1 84 ? 13.165 -0.176 9.544 1.00 77.50 84 GLY A O 1
ATOM 668 N N . TRP A 1 85 ? 15.162 0.208 10.461 1.00 78.81 85 TRP A N 1
ATOM 669 C CA . TRP A 1 85 ? 15.880 -0.802 9.666 1.00 78.81 85 TRP A CA 1
ATOM 670 C C . TRP A 1 85 ? 16.025 -2.157 10.376 1.00 78.81 85 TRP A C 1
ATOM 672 O O . TRP A 1 85 ? 16.723 -3.042 9.887 1.00 78.81 85 TRP A O 1
ATOM 682 N N . ARG A 1 86 ? 15.352 -2.339 11.517 1.00 79.56 86 ARG A N 1
ATOM 683 C CA . ARG A 1 86 ? 15.261 -3.611 12.254 1.00 79.56 86 ARG A CA 1
ATOM 684 C C . ARG A 1 86 ? 13.868 -4.228 12.129 1.00 79.56 86 ARG A C 1
ATOM 686 O O . ARG A 1 86 ? 12.945 -3.583 11.636 1.00 79.56 86 ARG A O 1
ATOM 693 N N . THR A 1 87 ? 13.688 -5.448 12.629 1.00 80.00 87 THR A N 1
ATOM 694 C CA . THR A 1 87 ? 12.357 -6.052 12.805 1.00 80.00 87 THR A CA 1
ATOM 695 C C . THR A 1 87 ? 11.442 -5.101 13.579 1.00 80.00 87 THR A C 1
ATOM 697 O O . THR A 1 87 ? 11.803 -4.631 14.658 1.00 80.00 87 THR A O 1
ATOM 700 N N . GLN A 1 88 ? 10.277 -4.798 13.008 1.00 75.06 88 GLN A N 1
ATOM 701 C CA . GLN A 1 88 ? 9.330 -3.832 13.562 1.00 75.06 88 GLN A CA 1
ATOM 702 C C . GLN A 1 88 ? 8.309 -4.532 14.470 1.00 75.06 88 GLN A C 1
ATOM 704 O O . GLN A 1 88 ? 7.751 -5.562 14.094 1.00 75.06 88 GLN A O 1
ATOM 709 N N . ASP A 1 89 ? 8.026 -3.948 15.637 1.00 79.44 89 ASP A N 1
ATOM 710 C CA . ASP A 1 89 ? 6.871 -4.316 16.464 1.00 79.44 89 ASP A CA 1
ATOM 711 C C . ASP A 1 89 ? 5.720 -3.346 16.190 1.00 79.44 89 ASP A C 1
ATOM 713 O O . ASP A 1 89 ? 5.718 -2.206 16.663 1.00 79.44 89 ASP A O 1
ATOM 717 N N . LEU A 1 90 ? 4.724 -3.822 15.441 1.00 74.25 90 LEU A N 1
ATOM 718 C CA . LEU A 1 90 ? 3.578 -3.018 15.017 1.00 74.25 90 LEU A CA 1
ATOM 719 C C . LEU A 1 90 ? 2.748 -2.477 16.190 1.00 74.25 90 LEU A C 1
ATOM 721 O O . LEU A 1 90 ? 2.089 -1.455 16.034 1.00 74.25 90 LEU A O 1
ATOM 725 N N . ARG A 1 91 ? 2.792 -3.118 17.368 1.00 76.12 91 ARG A N 1
ATOM 726 C CA . ARG A 1 91 ? 2.048 -2.676 18.564 1.00 76.12 91 ARG A CA 1
ATOM 727 C C . ARG A 1 91 ? 2.597 -1.377 19.145 1.00 76.12 91 ARG A C 1
ATOM 729 O O . ARG A 1 91 ? 1.896 -0.688 19.875 1.00 76.12 91 ARG A O 1
ATOM 736 N N . SER A 1 92 ? 3.863 -1.083 18.854 1.00 72.31 92 SER A N 1
ATOM 737 C CA . SER A 1 92 ? 4.578 0.093 19.355 1.00 72.31 92 SER A CA 1
ATOM 738 C C . SER A 1 92 ? 4.607 1.251 18.360 1.00 72.31 92 SER A C 1
ATOM 740 O O . SER A 1 92 ? 5.162 2.304 18.670 1.00 72.31 92 SER A O 1
ATOM 742 N N . LEU A 1 93 ? 4.033 1.065 17.167 1.00 77.25 93 LEU A N 1
ATOM 743 C CA . LEU A 1 93 ? 4.023 2.101 16.147 1.00 77.25 93 LEU A CA 1
ATOM 744 C C . LEU A 1 93 ? 2.961 3.152 16.491 1.00 77.25 93 LEU A C 1
ATOM 746 O O . LEU A 1 93 ? 1.781 2.801 16.577 1.00 77.25 93 LEU A O 1
ATOM 750 N N . PRO A 1 94 ? 3.356 4.421 16.687 1.00 79.81 94 PRO A N 1
ATOM 751 C CA . PRO A 1 94 ? 2.396 5.488 16.907 1.00 79.81 94 PRO A CA 1
ATOM 752 C C . PRO A 1 94 ? 1.590 5.744 15.631 1.00 79.81 94 PRO A C 1
ATOM 754 O O . PRO A 1 94 ? 2.106 5.607 14.517 1.00 79.81 94 PRO A O 1
ATOM 757 N N . ASP A 1 95 ? 0.331 6.138 15.795 1.00 82.44 95 ASP A N 1
ATOM 758 C CA . ASP A 1 95 ? -0.511 6.546 14.672 1.00 82.44 95 ASP A CA 1
ATOM 759 C C . ASP A 1 95 ? -0.152 7.977 14.270 1.00 82.44 95 ASP A C 1
ATOM 761 O O . ASP A 1 95 ? -0.111 8.890 15.100 1.00 82.44 95 ASP A O 1
ATOM 765 N N . MET A 1 96 ? 0.171 8.148 12.992 1.00 82.06 96 MET A N 1
ATOM 766 C CA . MET A 1 96 ? 0.735 9.373 12.435 1.00 82.06 96 MET A CA 1
ATOM 767 C C . MET A 1 96 ? -0.165 9.883 11.313 1.00 82.06 96 MET A C 1
ATOM 769 O O . MET A 1 96 ? -0.777 9.080 10.609 1.00 82.06 96 MET A O 1
ATOM 773 N N . PRO A 1 97 ? -0.258 11.204 11.107 1.00 83.12 97 PRO A N 1
ATOM 774 C CA . PRO A 1 97 ? -0.943 11.737 9.941 1.00 83.12 97 PRO A CA 1
ATOM 775 C C . PRO A 1 97 ? -0.186 11.387 8.654 1.00 83.12 97 PRO A C 1
ATOM 777 O O . PRO A 1 97 ? 1.047 11.418 8.610 1.00 83.12 97 PRO A O 1
ATOM 780 N N . GLN A 1 98 ? -0.934 11.121 7.583 1.00 76.38 98 GLN A N 1
ATOM 781 C CA . GLN A 1 98 ? -0.375 11.062 6.232 1.00 76.38 98 GLN A CA 1
ATOM 782 C C . GLN A 1 98 ? 0.159 12.440 5.803 1.00 76.38 98 GLN A C 1
ATOM 784 O O . GLN A 1 98 ? -0.225 13.481 6.343 1.00 76.38 98 GLN A O 1
ATOM 789 N N . SER A 1 99 ? 1.045 12.471 4.804 1.00 74.88 99 SER A N 1
ATOM 790 C CA . SER A 1 99 ? 1.571 13.735 4.271 1.00 74.88 99 SER A CA 1
ATOM 791 C C . SER A 1 99 ? 0.433 14.644 3.791 1.00 74.88 99 SER A C 1
ATOM 793 O O . SER A 1 99 ? -0.392 14.235 2.980 1.00 74.88 99 SER A O 1
ATOM 795 N N . GLY A 1 100 ? 0.386 15.879 4.298 1.00 81.56 100 GLY A N 1
ATOM 796 C CA . GLY A 1 100 ? -0.675 16.846 3.991 1.00 81.56 100 GLY A CA 1
ATOM 797 C C . GLY A 1 100 ? -1.944 16.712 4.842 1.00 81.56 100 GLY A C 1
ATOM 798 O O . GLY A 1 100 ? -2.835 17.548 4.713 1.00 81.56 100 GLY A O 1
ATOM 799 N N . HIS A 1 101 ? -2.021 15.722 5.734 1.00 80.06 101 HIS A N 1
ATOM 800 C CA . HIS A 1 101 ? -3.138 15.536 6.657 1.00 80.06 101 HIS A CA 1
ATOM 801 C C . HIS A 1 101 ? -2.782 16.058 8.053 1.00 80.06 101 HIS A C 1
ATOM 803 O O . HIS A 1 101 ? -1.621 16.077 8.463 1.00 80.06 101 HIS A O 1
ATOM 809 N N . THR A 1 102 ? -3.795 16.502 8.794 1.00 84.81 102 THR A N 1
ATOM 810 C CA . THR A 1 102 ? -3.658 16.907 10.202 1.00 84.81 102 THR A CA 1
ATOM 811 C C . THR A 1 102 ? -4.119 15.815 11.160 1.00 84.81 102 THR A C 1
ATOM 813 O O . THR A 1 102 ? -3.582 15.704 12.259 1.00 84.81 102 THR A O 1
ATOM 816 N N . ALA A 1 103 ? -5.101 15.009 10.753 1.00 84.81 103 ALA A N 1
ATOM 817 C CA . ALA A 1 103 ? -5.601 13.887 11.533 1.00 84.81 103 ALA A CA 1
ATOM 818 C C . ALA A 1 103 ? -4.709 12.642 11.353 1.00 84.81 103 ALA A C 1
ATOM 820 O O . ALA A 1 103 ? -4.205 12.420 10.248 1.00 84.81 103 ALA A O 1
ATOM 821 N N . PRO A 1 104 ? -4.546 11.811 12.401 1.00 85.56 104 PRO A N 1
ATOM 822 C CA . PRO A 1 104 ? -3.890 10.512 12.282 1.00 85.56 104 PRO A CA 1
ATOM 823 C C . PRO A 1 104 ? -4.538 9.617 11.215 1.00 85.56 104 PRO A C 1
ATOM 825 O O . PRO A 1 104 ? -5.736 9.735 10.922 1.00 85.56 104 PRO A O 1
ATOM 828 N N . GLU A 1 105 ? -3.746 8.724 10.628 1.00 84.44 105 GLU A N 1
ATOM 829 C CA . GLU A 1 105 ? -4.150 7.883 9.499 1.00 84.44 105 GLU A CA 1
ATOM 830 C C . GLU A 1 105 ? -5.322 6.961 9.854 1.00 84.44 105 GLU A C 1
ATOM 832 O O . GLU A 1 105 ? -6.271 6.871 9.076 1.00 84.44 105 GLU A O 1
ATOM 837 N N . THR A 1 106 ? -5.330 6.356 11.048 1.00 87.50 106 THR A N 1
ATOM 838 C CA . THR A 1 106 ? -6.431 5.463 11.464 1.00 87.50 106 THR A CA 1
ATOM 839 C C . THR A 1 106 ? -7.761 6.211 11.552 1.00 87.50 106 THR A C 1
ATOM 841 O O . THR A 1 106 ? -8.784 5.728 11.068 1.00 87.50 106 THR A O 1
ATOM 844 N N . ALA A 1 107 ? -7.754 7.413 12.138 1.00 89.50 107 ALA A N 1
ATOM 845 C CA . ALA A 1 107 ? -8.949 8.249 12.225 1.00 89.50 107 ALA A CA 1
ATOM 846 C C . ALA A 1 107 ? -9.432 8.677 10.833 1.00 89.50 107 ALA A C 1
ATOM 848 O O . ALA A 1 107 ? -10.614 8.538 10.531 1.00 89.50 107 ALA A O 1
ATOM 849 N N . THR A 1 108 ? -8.509 9.112 9.970 1.00 89.12 108 THR A N 1
ATOM 850 C CA . THR A 1 108 ? -8.814 9.489 8.581 1.00 89.12 108 THR A CA 1
ATOM 851 C C . THR A 1 108 ? -9.429 8.316 7.812 1.00 89.12 108 THR A C 1
ATOM 853 O O . THR A 1 108 ? -10.457 8.466 7.155 1.00 89.12 108 THR A O 1
ATOM 856 N N . HIS A 1 109 ? -8.839 7.124 7.925 1.00 89.06 109 HIS A N 1
ATOM 857 C CA . HIS A 1 109 ? -9.346 5.921 7.274 1.00 89.06 109 HIS A CA 1
ATOM 858 C C . HIS A 1 109 ? -10.750 5.560 7.771 1.00 89.06 109 HIS A C 1
ATOM 860 O O . HIS A 1 109 ? -11.642 5.340 6.957 1.00 89.06 109 HIS A O 1
ATOM 866 N N . PHE A 1 110 ? -10.983 5.559 9.086 1.00 92.69 110 PHE A N 1
ATOM 867 C CA . PHE A 1 110 ? -12.303 5.266 9.650 1.00 92.69 110 PHE A CA 1
ATOM 868 C C . PHE A 1 110 ? -13.354 6.315 9.269 1.00 92.69 110 PHE A C 1
ATOM 870 O O . PHE A 1 110 ? -14.515 5.957 9.089 1.00 92.69 110 PHE A O 1
ATOM 877 N N . GLU A 1 111 ? -12.977 7.583 9.094 1.00 91.38 111 GLU A N 1
ATOM 878 C CA . GLU A 1 111 ? -13.875 8.621 8.576 1.00 91.38 111 GLU A CA 1
ATOM 879 C C . GLU A 1 111 ? -14.258 8.368 7.113 1.00 91.38 111 GLU A C 1
ATOM 881 O O . GLU A 1 111 ? -15.440 8.429 6.772 1.00 91.38 111 GLU A O 1
ATOM 886 N N . CYS A 1 112 ? -13.289 8.044 6.254 1.00 89.00 112 CYS A N 1
ATOM 887 C CA . CYS A 1 112 ? -13.539 7.794 4.835 1.00 89.00 112 CYS A CA 1
ATOM 888 C C . CYS A 1 112 ? -14.296 6.488 4.601 1.00 89.00 112 CYS A C 1
ATOM 890 O O . CYS A 1 112 ? -15.286 6.443 3.871 1.00 89.00 112 CYS A O 1
ATOM 892 N N . VAL A 1 113 ? -13.798 5.414 5.206 1.00 88.38 113 VAL A N 1
ATOM 893 C CA . VAL A 1 113 ? -14.272 4.063 4.949 1.00 88.38 113 VAL A CA 1
ATOM 894 C C . VAL A 1 113 ? -15.427 3.719 5.855 1.00 88.38 113 VAL A C 1
ATOM 896 O O . VAL A 1 113 ? -16.195 2.883 5.440 1.00 88.38 113 VAL A O 1
ATOM 899 N N . GLN A 1 114 ? -15.650 4.352 7.012 1.00 92.56 114 GLN A N 1
ATOM 900 C CA . GLN A 1 114 ? -16.725 4.017 7.969 1.00 92.56 114 GLN A CA 1
ATOM 901 C C . GLN A 1 114 ? -16.667 2.557 8.490 1.00 92.56 114 GLN A C 1
ATOM 903 O O . GLN A 1 114 ? -17.687 1.941 8.798 1.00 92.56 114 GLN A O 1
ATOM 908 N N . GLY A 1 115 ? -15.474 1.963 8.510 1.00 89.75 115 GLY A N 1
ATOM 909 C CA . GLY A 1 115 ? -15.225 0.578 8.904 1.00 89.75 115 GLY A CA 1
ATOM 910 C C . GLY A 1 115 ? -13.728 0.309 9.035 1.00 89.75 115 GLY A C 1
ATOM 911 O O . GLY A 1 115 ? -12.917 1.213 8.845 1.00 89.75 115 GLY A O 1
ATOM 912 N N . GLY A 1 116 ? -13.372 -0.929 9.379 1.00 85.12 116 GLY A N 1
ATOM 913 C CA . GLY A 1 116 ? -11.977 -1.382 9.464 1.00 85.12 116 GLY A CA 1
ATOM 914 C C . GLY A 1 116 ? -11.421 -1.992 8.183 1.00 85.12 116 GLY A C 1
ATOM 915 O O . GLY A 1 116 ? -10.265 -2.402 8.146 1.00 85.12 116 GLY A O 1
ATOM 916 N N . ASP A 1 117 ? -12.285 -2.103 7.185 1.00 83.38 117 ASP A N 1
ATOM 917 C CA . ASP A 1 117 ? -12.064 -2.671 5.869 1.00 83.38 117 ASP A CA 1
ATOM 918 C C . ASP A 1 117 ? -13.154 -2.116 4.937 1.00 83.38 117 ASP A C 1
ATOM 920 O O . ASP A 1 117 ? -14.196 -1.628 5.394 1.00 83.38 117 ASP A O 1
ATOM 924 N N . GLU A 1 118 ? -12.931 -2.196 3.629 1.00 84.31 118 GLU A N 1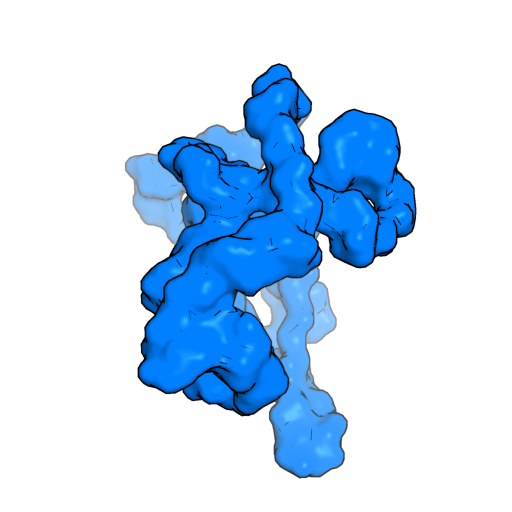
ATOM 925 C CA . GLU A 1 118 ? -13.813 -1.633 2.602 1.00 84.31 118 GLU A CA 1
ATOM 926 C C . GLU A 1 118 ? -15.199 -2.297 2.561 1.00 84.31 118 GLU A C 1
ATOM 928 O O . GLU A 1 118 ? -16.162 -1.695 2.076 1.00 84.31 118 GLU A O 1
ATOM 933 N N . PHE A 1 119 ? -15.317 -3.520 3.085 1.00 86.56 119 PHE A N 1
ATOM 934 C CA . PHE A 1 119 ? -16.548 -4.310 3.094 1.00 86.56 119 PHE A CA 1
ATOM 935 C C . PHE A 1 119 ? -17.310 -4.229 4.413 1.00 86.56 119 PHE A C 1
ATOM 937 O O . PHE A 1 119 ? -18.453 -4.683 4.471 1.00 86.56 119 PHE A O 1
ATOM 944 N N . ARG 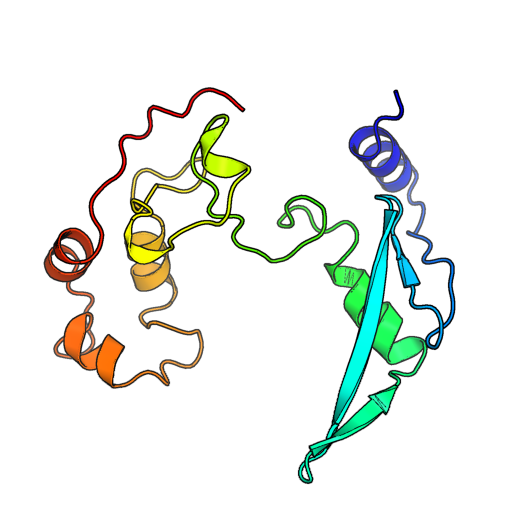A 1 120 ? -16.720 -3.621 5.450 1.00 89.62 120 ARG A N 1
ATOM 945 C CA . ARG A 1 120 ? -17.297 -3.517 6.800 1.00 89.62 120 ARG A CA 1
ATOM 946 C C . ARG A 1 120 ? -17.545 -4.892 7.407 1.00 89.62 120 ARG A C 1
ATOM 948 O O . ARG A 1 120 ? -18.521 -5.090 8.125 1.00 89.62 120 ARG A O 1
ATOM 955 N N . ALA A 1 121 ? -16.685 -5.849 7.085 1.00 87.44 121 ALA A N 1
ATOM 956 C CA . ALA A 1 121 ? -16.868 -7.233 7.491 1.00 87.44 121 ALA A CA 1
ATOM 957 C C . ALA A 1 121 ? -16.415 -7.484 8.939 1.00 87.44 121 ALA A C 1
ATOM 959 O O . ALA A 1 121 ? -16.841 -8.456 9.560 1.00 87.44 121 ALA A O 1
ATOM 960 N N . ASN A 1 122 ? -15.556 -6.626 9.497 1.00 91.81 122 ASN A N 1
ATOM 961 C CA . ASN A 1 122 ? -15.050 -6.800 10.856 1.00 91.81 122 ASN A CA 1
ATOM 962 C C . ASN A 1 122 ? -16.038 -6.308 11.936 1.00 91.81 122 ASN A C 1
ATOM 964 O O . ASN A 1 122 ? -15.992 -5.152 12.367 1.00 91.81 122 ASN A O 1
ATOM 968 N N . GLU A 1 123 ? -16.901 -7.209 12.413 1.00 94.75 123 GLU A N 1
ATOM 969 C CA . GLU A 1 123 ? -17.903 -6.921 13.452 1.00 94.75 123 GLU A CA 1
ATOM 970 C C . GLU A 1 123 ? -17.296 -6.433 14.779 1.00 94.75 123 GLU A C 1
ATOM 972 O O . GLU A 1 123 ? -17.845 -5.525 15.405 1.00 94.75 123 GLU A O 1
ATOM 977 N N . GLU A 1 124 ? -16.150 -6.981 15.204 1.00 94.56 124 GLU A N 1
ATOM 978 C CA . GLU A 1 124 ? -15.473 -6.569 16.444 1.00 94.56 124 GLU A CA 1
ATOM 979 C C . GLU A 1 124 ? -15.061 -5.093 16.375 1.00 94.56 124 GLU A C 1
ATOM 981 O O . GLU A 1 124 ? -15.302 -4.307 17.297 1.00 94.56 124 GLU A O 1
ATOM 986 N N . LEU A 1 125 ? -14.459 -4.700 15.253 1.00 94.12 125 LEU A N 1
ATOM 987 C CA . LEU A 1 125 ? -14.008 -3.336 15.022 1.00 94.12 125 LEU A CA 1
ATOM 988 C C . LEU A 1 125 ? -15.195 -2.371 14.939 1.00 94.12 125 LEU A C 1
ATOM 990 O O . LEU A 1 125 ? -15.151 -1.302 15.556 1.00 94.12 125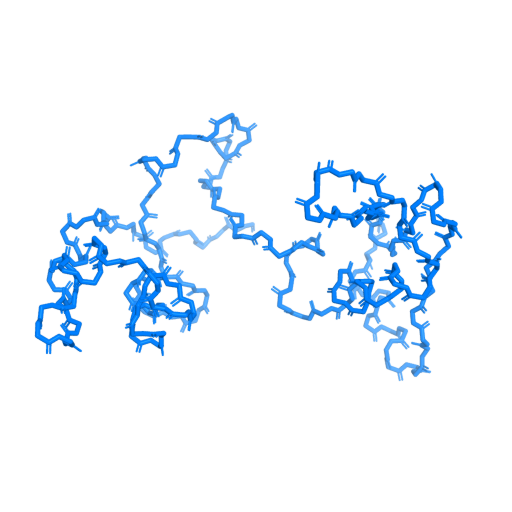 LEU A O 1
ATOM 994 N N . LEU A 1 126 ? -16.271 -2.758 14.247 1.00 95.31 126 LEU A N 1
ATOM 995 C CA . LEU A 1 126 ? -17.502 -1.968 14.179 1.00 95.31 126 LEU A CA 1
ATOM 996 C C . LEU A 1 126 ? -18.113 -1.753 15.566 1.00 95.31 126 LEU A C 1
ATOM 998 O O . LEU A 1 126 ? -18.400 -0.617 15.936 1.00 95.31 126 LEU A O 1
ATOM 1002 N N . ALA A 1 127 ? -18.238 -2.806 16.374 1.00 95.50 127 ALA A N 1
ATOM 1003 C CA . ALA A 1 127 ? -18.755 -2.689 17.736 1.00 95.50 127 ALA A CA 1
ATOM 1004 C C . ALA A 1 127 ? -17.897 -1.754 18.606 1.00 95.50 127 ALA A C 1
ATOM 1006 O O . ALA A 1 127 ? -18.416 -1.011 19.442 1.00 95.50 127 ALA A O 1
ATOM 1007 N N . ARG A 1 128 ? -16.576 -1.771 18.400 1.00 94.50 128 ARG A N 1
ATOM 1008 C CA . ARG A 1 128 ? -15.618 -1.012 19.207 1.00 94.50 128 ARG A CA 1
ATOM 1009 C C . ARG A 1 128 ? -15.511 0.463 18.824 1.00 94.50 128 ARG A C 1
ATOM 1011 O O . ARG A 1 128 ? -15.365 1.306 19.711 1.00 94.50 128 ARG A O 1
ATOM 1018 N N . PHE A 1 129 ? -15.529 0.778 17.531 1.00 95.50 129 PHE A N 1
ATOM 1019 C CA . PHE A 1 129 ? -15.234 2.125 17.030 1.00 95.50 129 PHE A CA 1
ATOM 1020 C C . PHE A 1 129 ? -16.401 2.792 16.309 1.00 95.50 129 PHE A C 1
ATOM 1022 O O . PHE A 1 129 ? -16.341 3.999 16.096 1.00 95.50 129 PHE A O 1
ATOM 1029 N N . PHE A 1 130 ? -17.465 2.053 15.996 1.00 96.38 130 PHE A N 1
ATOM 1030 C CA . PHE A 1 130 ? -18.670 2.560 15.341 1.00 96.38 130 PHE A CA 1
ATOM 1031 C C . PHE A 1 130 ? -19.937 2.241 16.155 1.00 96.38 130 PHE A C 1
ATOM 1033 O O . PHE A 1 130 ? -20.864 1.613 15.634 1.00 96.38 130 PHE A O 1
ATOM 1040 N N . PRO A 1 131 ? -20.019 2.639 17.442 1.00 93.38 131 PRO A N 1
ATOM 1041 C CA . PRO A 1 131 ? -21.220 2.407 18.235 1.00 93.38 131 PRO A CA 1
ATOM 1042 C C . PRO A 1 131 ? -22.433 3.050 17.551 1.00 93.38 131 PRO A C 1
ATOM 1044 O O . PRO A 1 131 ? -22.417 4.230 17.202 1.00 93.38 131 PRO A O 1
ATOM 1047 N N . ASN A 1 132 ? -23.489 2.260 17.350 1.00 92.00 132 ASN A N 1
ATOM 1048 C CA . ASN A 1 132 ? -24.686 2.658 16.596 1.00 92.00 132 ASN A CA 1
ATOM 1049 C C . ASN A 1 132 ? -24.398 3.092 15.143 1.00 92.00 132 ASN 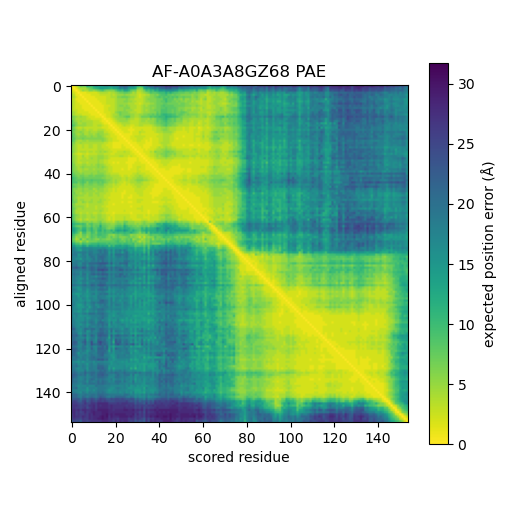A C 1
ATOM 1051 O O . ASN A 1 132 ? -25.138 3.896 14.582 1.00 92.00 132 ASN A O 1
ATOM 1055 N N . GLY A 1 133 ? -23.318 2.586 14.540 1.00 91.56 133 GLY A N 1
ATOM 1056 C CA . GLY A 1 133 ? -22.919 2.910 13.169 1.00 91.56 133 GLY A CA 1
ATOM 1057 C C . GLY A 1 133 ? -22.260 4.281 13.004 1.00 91.56 133 GLY A C 1
ATOM 1058 O O . GLY A 1 133 ? -22.086 4.727 11.875 1.00 91.56 133 GLY A O 1
ATOM 1059 N N . VAL A 1 134 ? -21.895 4.959 14.099 1.00 94.00 134 VAL A N 1
ATOM 1060 C CA . VAL A 1 134 ? -21.263 6.287 14.069 1.00 94.00 134 VAL A CA 1
ATOM 1061 C C . VAL A 1 134 ? -19.847 6.204 14.615 1.00 94.00 134 VAL A C 1
ATOM 1063 O O . VAL A 1 134 ? -19.629 5.665 15.698 1.00 94.00 134 VAL A O 1
ATOM 1066 N N . LEU A 1 135 ? -18.888 6.788 13.896 1.00 94.69 135 LEU A N 1
ATOM 1067 C CA . LEU A 1 135 ? -17.487 6.810 14.305 1.00 94.69 135 LEU A CA 1
ATOM 1068 C C . LEU A 1 135 ? -17.281 7.476 15.677 1.00 94.69 135 LEU A C 1
ATOM 1070 O O . LEU A 1 135 ? -17.496 8.673 15.868 1.00 94.69 135 LEU A O 1
ATOM 1074 N N . GLY A 1 136 ? -16.758 6.704 16.624 1.00 94.56 136 GLY A N 1
ATOM 1075 C CA . GLY A 1 136 ? -16.335 7.156 17.942 1.00 94.56 136 GLY A CA 1
ATOM 1076 C C . GLY A 1 136 ? -14.882 7.633 17.958 1.00 94.56 136 GLY A C 1
ATOM 1077 O O . GLY A 1 136 ? -14.025 6.953 18.523 1.00 94.56 136 GLY A O 1
ATOM 1078 N N . LEU A 1 137 ? -14.597 8.823 17.415 1.00 88.31 137 LEU A N 1
ATOM 1079 C CA . LEU A 1 137 ? -13.241 9.406 17.378 1.00 88.31 137 LEU A CA 1
ATOM 1080 C C . LEU A 1 137 ? -12.469 9.353 18.717 1.00 88.31 137 LEU A C 1
ATOM 1082 O O . LEU A 1 137 ? -11.286 9.007 18.702 1.00 88.31 137 LEU A O 1
ATOM 1086 N N . PRO A 1 138 ? -13.079 9.618 19.893 1.00 89.19 138 PRO A N 1
ATOM 1087 C CA . PRO A 1 138 ? -12.369 9.488 21.166 1.00 89.19 138 PRO A CA 1
ATOM 1088 C C . PRO A 1 138 ? -11.887 8.062 21.466 1.00 89.19 138 PRO A C 1
ATOM 1090 O O . PRO A 1 138 ? -10.864 7.891 22.123 1.00 89.19 138 PRO A O 1
ATOM 1093 N N . ALA A 1 139 ? -12.617 7.033 21.023 1.00 89.69 139 ALA A N 1
ATOM 1094 C CA . ALA A 1 139 ? -12.209 5.640 21.197 1.00 89.69 139 ALA A CA 1
ATOM 1095 C C . ALA A 1 139 ? -11.019 5.293 20.295 1.00 89.69 139 ALA A C 1
ATOM 1097 O O . ALA A 1 139 ? -10.094 4.626 20.757 1.00 89.69 139 ALA A O 1
ATOM 1098 N N . VAL A 1 140 ? -11.010 5.808 19.061 1.00 88.94 140 VAL A N 1
ATOM 1099 C CA . VAL A 1 140 ? -9.887 5.663 18.120 1.00 88.94 140 VAL A CA 1
ATOM 1100 C C . VAL A 1 140 ? -8.621 6.297 18.697 1.00 88.94 140 VAL A C 1
ATOM 1102 O O . VAL A 1 140 ? -7.616 5.611 18.848 1.00 88.94 140 VAL A O 1
ATOM 1105 N N . ARG A 1 141 ? -8.696 7.558 19.149 1.00 84.12 141 ARG A N 1
ATOM 1106 C CA . ARG A 1 141 ? -7.551 8.275 19.748 1.00 84.12 141 ARG A CA 1
ATOM 1107 C C . ARG A 1 141 ? -6.992 7.612 21.008 1.00 84.12 141 ARG A C 1
ATOM 1109 O O . ARG A 1 141 ? -5.809 7.723 21.287 1.00 84.12 141 ARG A O 1
ATOM 1116 N N . ARG A 1 142 ? -7.823 6.917 21.794 1.00 84.69 142 ARG A N 1
ATOM 1117 C CA . ARG A 1 142 ? -7.337 6.139 22.950 1.00 84.69 142 ARG A CA 1
ATOM 1118 C C . ARG A 1 142 ? -6.647 4.839 22.545 1.00 84.69 142 ARG A C 1
ATOM 1120 O O . ARG A 1 142 ? -5.767 4.382 23.266 1.00 84.69 142 ARG A O 1
ATOM 1127 N N . ALA A 1 143 ? -7.092 4.210 21.460 1.00 83.38 143 ALA A N 1
ATOM 1128 C CA . ALA A 1 143 ? -6.545 2.939 20.991 1.00 83.38 143 ALA A CA 1
ATOM 1129 C C . ALA A 1 143 ? -5.232 3.111 20.215 1.00 83.38 143 ALA A C 1
ATOM 1131 O O . ALA A 1 143 ? -4.428 2.183 20.173 1.00 83.38 143 ALA A O 1
ATOM 1132 N N . ALA A 1 144 ? -5.027 4.287 19.626 1.00 74.06 144 ALA A N 1
ATOM 1133 C CA . ALA A 1 144 ? -3.874 4.633 18.820 1.00 74.06 144 ALA A CA 1
ATOM 1134 C C . ALA A 1 144 ? -3.073 5.750 19.516 1.00 74.06 144 ALA A C 1
ATOM 1136 O O . ALA A 1 144 ? -3.507 6.901 19.483 1.00 74.06 144 ALA A O 1
ATOM 1137 N N . PRO A 1 145 ? -1.943 5.449 20.188 1.00 66.75 145 PRO A N 1
ATOM 1138 C CA . PRO A 1 145 ? -1.115 6.493 20.784 1.00 66.75 145 PRO A CA 1
ATOM 1139 C C . PRO A 1 145 ? -0.647 7.469 19.696 1.00 66.75 145 PRO A C 1
ATOM 1141 O O . PRO A 1 145 ? -0.092 7.051 18.677 1.00 66.75 145 PRO A O 1
ATOM 1144 N N . GLU A 1 146 ? -0.901 8.762 19.908 1.00 63.50 146 GLU A N 1
ATOM 1145 C CA . GLU A 1 146 ? -0.561 9.812 18.946 1.00 63.50 146 GLU A CA 1
ATOM 1146 C C . GLU A 1 146 ? 0.959 9.920 18.786 1.00 63.50 146 GLU A C 1
ATOM 1148 O O . GLU A 1 146 ? 1.701 10.010 19.769 1.00 63.50 146 GLU A O 1
ATOM 1153 N N . GLY A 1 147 ? 1.431 9.934 17.541 1.00 59.50 147 GLY A N 1
ATOM 1154 C CA . GLY A 1 147 ? 2.810 10.295 17.241 1.00 59.50 147 GLY A CA 1
ATOM 1155 C C . GLY A 1 147 ? 2.946 11.787 16.941 1.00 59.50 147 GLY A C 1
ATOM 1156 O O . GLY A 1 147 ? 2.083 12.410 16.324 1.00 59.50 147 GLY A O 1
ATOM 1157 N N . THR A 1 148 ? 4.048 12.398 17.378 1.00 51.69 148 THR A N 1
ATOM 1158 C CA . THR A 1 148 ? 4.338 13.799 17.056 1.00 51.69 148 THR A CA 1
ATOM 1159 C C . THR A 1 148 ? 4.759 13.922 15.593 1.00 51.69 148 THR A C 1
ATOM 1161 O O . THR A 1 148 ? 5.717 13.272 15.182 1.00 51.69 148 THR A O 1
ATOM 1164 N N . ALA A 1 149 ? 4.119 14.818 14.830 1.00 49.06 149 ALA A N 1
ATOM 1165 C CA . ALA A 1 149 ? 4.381 15.111 13.409 1.00 49.06 149 ALA A CA 1
ATOM 1166 C C . ALA A 1 149 ? 5.783 15.700 13.092 1.00 49.06 149 ALA A C 1
ATOM 1168 O O . ALA A 1 149 ? 5.980 16.379 12.084 1.00 49.06 149 ALA A O 1
ATOM 1169 N N . THR A 1 150 ? 6.779 15.488 13.952 1.00 44.72 150 THR A N 1
ATOM 1170 C CA . THR A 1 150 ? 8.124 16.067 13.856 1.00 44.72 150 THR A CA 1
ATOM 1171 C C . THR A 1 150 ? 9.059 15.328 12.900 1.00 44.72 150 THR A C 1
ATOM 1173 O O . THR A 1 150 ? 10.216 15.725 12.777 1.00 44.72 150 THR A O 1
ATOM 1176 N N . SER A 1 151 ? 8.599 14.322 12.150 1.00 44.72 151 SER A N 1
ATOM 1177 C CA . SER A 1 151 ? 9.395 13.682 11.092 1.00 44.72 151 SER A CA 1
ATOM 1178 C C . SER A 1 151 ? 9.468 14.553 9.826 1.00 44.72 151 SER A C 1
ATOM 1180 O O . SER A 1 151 ? 9.075 14.141 8.736 1.00 44.72 151 SER A O 1
ATOM 1182 N N . ARG A 1 152 ? 9.974 15.786 9.955 1.00 35.94 152 ARG A N 1
ATOM 1183 C CA . ARG A 1 152 ? 10.520 16.552 8.826 1.00 35.94 152 ARG A CA 1
ATOM 1184 C C . ARG A 1 152 ? 11.941 16.056 8.575 1.00 35.94 152 ARG A C 1
ATOM 1186 O O . ARG A 1 152 ? 12.900 16.670 9.025 1.00 35.94 152 ARG A O 1
ATOM 1193 N N . GLY A 1 153 ? 12.070 14.913 7.921 1.00 42.00 153 GLY A N 1
ATOM 1194 C CA . GLY A 1 153 ? 13.379 14.357 7.599 1.00 42.00 153 GLY A CA 1
ATOM 1195 C C . GLY A 1 153 ? 13.266 12.911 7.166 1.00 42.00 153 GLY A C 1
ATOM 1196 O O . GLY A 1 153 ? 13.409 12.012 7.992 1.00 42.00 153 GLY A O 1
ATOM 1197 N N . TRP A 1 154 ? 12.976 12.728 5.883 1.00 35.19 154 TRP A N 1
ATOM 1198 C CA . TRP A 1 154 ? 13.463 11.584 5.123 1.00 35.19 154 TRP A CA 1
ATOM 1199 C C . TRP A 1 154 ? 14.771 12.000 4.459 1.00 35.19 154 TRP A C 1
ATOM 1201 O O . TRP A 1 154 ? 14.828 13.170 4.006 1.00 35.19 154 TRP A O 1
#

pLDDT: mean 82.36, std 12.96, range [35.19, 96.88]

Radius of gyration: 19.82 Å; Cα contacts (8 Å, |Δi|>4): 161; chains: 1; bounding box: 48×43×47 Å

Secondary structure (DSSP, 8-state):
---HHHHHHHHHHTTPPP---EETTTEEE-TTS-EE--EEE-TTS-EEEPPHHHHHHHHHHHTT-TT-BTTB-------SSGGGGS---GGGPPB-BPTT-SSBHHHHHHHHHSSSSTT---HHHHHHH-GGGS--HHHHHHHSPBPPS-----

Sequence (154 aa):
MRNFYAEEQEKKSRGRLPAFPGTPDLGLINEFGWRLQGFIEDAKGRLRLQTLEEHVYCMGCHANLGVTMDQTFAFPRKVPGGDGWRTQDLRSLPDMPQSGHTAPETATHFECVQGGDEFRANEELLARFFPNGVLGLPAVRRAAPEGTATSRGW